Protein AF-A0A443KCJ4-F1 (afdb_monomer_lite)

Foldseek 3Di:
DDLLVQLQVLLCDDDDDPPDRSCLLVVVSVVLVVVLVVDVVSVVLVVCCLVPFDDPVSLCSRCVVCCPPPSQVCVCVVPPPPDPVPSSVSSRVSSRVSSVVSVVVVPDPPPPPPPD

Secondary structure (DSSP, 8-state):
--HHHHHHHHHHSSS-STTS-GGGGHHHHHHHHHHHTT-HHHHHHHHHHHHH---HHHHHHHHGGGTT-HHHHHHHH-TTS---TTHHHHHHHHHHHHHHHHHHHHHS----TT--

Sequence (116 aa):
MTTFDAIRDRLCAKNEFHGGDSRHALPMLDAISAEAARSPEYSEQVNLWLAEGGTVLLRDEICARFRKAPFVMEVTGSLLEGKHPYAYDDMWMALDTARARVRVLADLPTVGPEAL

Organism: NCBI:txid2306993

Radius of gyration: 15.55 Å; chains: 1; bounding box: 36×30×48 Å

pLDDT: mean 82.35, std 15.25, range [41.91, 96.62]

Structure (mmCIF, N/CA/C/O backbone):
data_AF-A0A443KCJ4-F1
#
_entry.id   AF-A0A443KCJ4-F1
#
loop_
_atom_site.group_PDB
_atom_site.id
_atom_site.type_symbol
_atom_site.label_atom_id
_atom_site.label_alt_id
_atom_site.label_comp_id
_atom_site.label_asym_id
_atom_site.label_entity_id
_atom_site.label_seq_id
_atom_site.pdbx_PDB_ins_code
_atom_site.Cartn_x
_atom_site.Cartn_y
_atom_site.Cartn_z
_atom_site.occupancy
_atom_site.B_iso_or_equiv
_atom_site.auth_seq_id
_atom_site.auth_comp_id
_atom_site.auth_asym_id
_atom_site.auth_atom_id
_atom_site.pdbx_PDB_model_num
ATOM 1 N N . MET A 1 1 ? -1.022 -16.841 -7.227 1.00 68.06 1 MET A N 1
ATOM 2 C CA . MET A 1 1 ? -0.214 -15.644 -6.939 1.00 68.06 1 MET A CA 1
ATOM 3 C C . MET A 1 1 ? -1.084 -14.435 -7.220 1.00 68.06 1 MET A C 1
ATOM 5 O O . MET A 1 1 ? -1.584 -14.318 -8.332 1.00 68.06 1 MET A O 1
ATOM 9 N N . THR A 1 2 ? -1.364 -13.631 -6.201 1.00 89.62 2 THR A N 1
ATOM 10 C CA . THR A 1 2 ? -2.187 -12.415 -6.290 1.00 89.62 2 THR A CA 1
ATOM 11 C C . THR A 1 2 ? -1.333 -11.204 -6.684 1.00 89.62 2 THR A C 1
ATOM 13 O O . THR A 1 2 ? -0.106 -11.249 -6.588 1.00 89.62 2 THR A O 1
ATOM 16 N N . THR A 1 3 ? -1.959 -10.092 -7.087 1.00 91.62 3 THR A N 1
ATOM 17 C CA . THR A 1 3 ? -1.240 -8.822 -7.314 1.00 91.62 3 THR A CA 1
ATOM 18 C C . THR A 1 3 ? -0.525 -8.349 -6.044 1.00 91.62 3 THR A C 1
ATOM 20 O O . THR A 1 3 ? 0.583 -7.827 -6.126 1.00 91.62 3 THR A O 1
ATOM 23 N N . PHE A 1 4 ? -1.106 -8.597 -4.865 1.00 93.94 4 PHE A N 1
ATOM 24 C CA . PHE A 1 4 ? -0.469 -8.325 -3.575 1.00 93.94 4 PHE A CA 1
ATOM 25 C C . PHE A 1 4 ? 0.800 -9.157 -3.358 1.00 93.94 4 PHE A C 1
ATOM 27 O O . PHE A 1 4 ? 1.806 -8.602 -2.917 1.00 93.94 4 PHE A O 1
ATOM 34 N N . ASP A 1 5 ? 0.791 -10.446 -3.716 1.00 94.12 5 ASP A N 1
ATOM 35 C CA . ASP A 1 5 ? 1.987 -11.300 -3.636 1.00 94.12 5 ASP A CA 1
ATOM 36 C C . ASP A 1 5 ? 3.095 -10.771 -4.557 1.00 94.12 5 ASP A C 1
ATOM 38 O O . ASP A 1 5 ? 4.241 -10.633 -4.140 1.00 94.12 5 ASP A O 1
ATOM 42 N N . ALA A 1 6 ? 2.744 -10.369 -5.782 1.00 92.31 6 ALA A N 1
ATOM 43 C CA . ALA A 1 6 ? 3.703 -9.799 -6.726 1.00 92.31 6 ALA A CA 1
ATOM 44 C C . ALA A 1 6 ? 4.290 -8.458 -6.238 1.00 92.31 6 ALA A C 1
ATOM 46 O O . ALA A 1 6 ? 5.480 -8.197 -6.421 1.00 92.31 6 ALA A O 1
ATOM 47 N N . ILE A 1 7 ? 3.481 -7.604 -5.599 1.00 93.12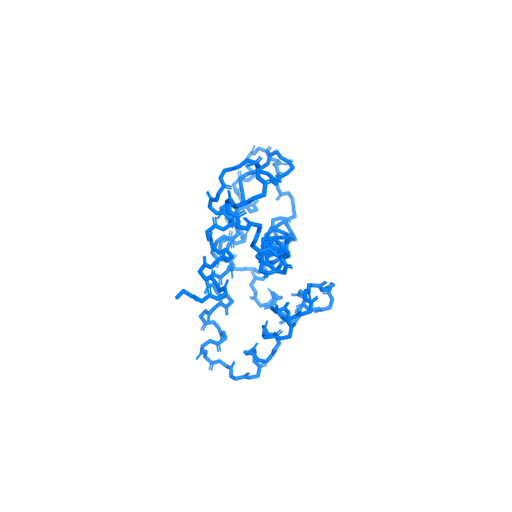 7 ILE A N 1
ATOM 48 C CA . ILE A 1 7 ? 3.953 -6.353 -4.981 1.00 93.12 7 ILE A CA 1
ATOM 49 C C . ILE A 1 7 ? 4.885 -6.663 -3.806 1.00 93.12 7 ILE A C 1
ATOM 51 O O . ILE A 1 7 ? 5.959 -6.070 -3.707 1.00 93.12 7 ILE A O 1
ATOM 55 N N . ARG A 1 8 ? 4.514 -7.616 -2.944 1.00 94.56 8 ARG A N 1
ATOM 56 C CA . ARG A 1 8 ? 5.346 -8.081 -1.827 1.00 94.56 8 ARG A CA 1
ATOM 57 C C . ARG A 1 8 ? 6.708 -8.570 -2.318 1.00 94.56 8 ARG A C 1
ATOM 59 O O . ARG A 1 8 ? 7.728 -8.142 -1.783 1.00 94.56 8 ARG A O 1
ATOM 66 N N . ASP A 1 9 ? 6.738 -9.389 -3.365 1.00 92.06 9 ASP A N 1
ATOM 67 C CA . ASP A 1 9 ? 7.983 -9.873 -3.966 1.00 92.06 9 ASP A CA 1
ATOM 68 C C . ASP A 1 9 ? 8.860 -8.716 -4.458 1.00 92.06 9 ASP A C 1
ATOM 70 O O . ASP A 1 9 ? 10.075 -8.716 -4.246 1.00 92.06 9 ASP A O 1
ATOM 74 N N . ARG A 1 10 ? 8.255 -7.680 -5.054 1.00 90.00 10 ARG A N 1
ATOM 75 C CA . ARG A 1 10 ? 8.980 -6.479 -5.496 1.00 90.00 10 ARG A CA 1
ATOM 76 C C . ARG A 1 10 ? 9.534 -5.651 -4.345 1.00 90.00 10 ARG A C 1
ATOM 78 O O . ARG A 1 10 ? 10.641 -5.141 -4.478 1.00 90.00 10 ARG A O 1
ATOM 85 N N . LEU A 1 11 ? 8.815 -5.537 -3.232 1.00 90.38 11 LEU A N 1
ATOM 86 C CA . LEU A 1 11 ? 9.310 -4.864 -2.026 1.00 90.38 11 LEU A CA 1
ATOM 87 C C . LEU A 1 11 ? 10.465 -5.634 -1.368 1.00 90.38 11 LEU A C 1
ATOM 89 O O . LEU A 1 11 ? 11.343 -5.015 -0.765 1.00 90.38 11 LEU A O 1
ATOM 93 N N . CYS A 1 12 ? 10.467 -6.966 -1.481 1.00 89.44 12 CYS A N 1
ATOM 94 C CA . CYS A 1 12 ? 11.506 -7.851 -0.953 1.00 89.44 12 CYS A CA 1
ATOM 95 C C . CYS A 1 12 ? 12.740 -7.978 -1.862 1.00 89.44 12 CYS A C 1
ATOM 97 O O . CYS A 1 12 ? 13.819 -8.331 -1.376 1.00 89.44 12 CYS A O 1
ATOM 99 N N . ALA A 1 13 ? 12.613 -7.711 -3.164 1.00 85.19 13 ALA A N 1
ATOM 100 C CA . ALA A 1 13 ? 13.735 -7.728 -4.095 1.00 85.19 13 ALA A CA 1
ATOM 101 C C . ALA A 1 13 ? 14.743 -6.611 -3.744 1.00 85.19 13 ALA A C 1
ATOM 103 O O . ALA A 1 13 ? 14.415 -5.427 -3.760 1.00 85.19 13 ALA A O 1
ATOM 104 N N . LYS A 1 14 ? 15.985 -6.985 -3.395 1.00 60.28 14 LYS A N 1
ATOM 105 C CA . LYS A 1 14 ? 17.056 -6.040 -3.017 1.00 60.28 14 LYS A CA 1
ATOM 106 C C . LYS A 1 14 ? 17.335 -4.998 -4.122 1.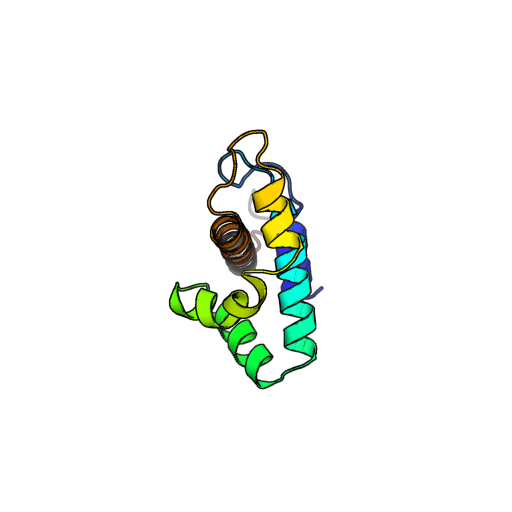00 60.28 14 LYS A C 1
ATOM 108 O O . LYS A 1 14 ? 17.489 -5.368 -5.279 1.00 60.28 14 LYS A O 1
ATOM 113 N N . ASN A 1 15 ? 17.600 -3.756 -3.690 1.00 54.22 15 ASN A N 1
ATOM 114 C CA . ASN A 1 15 ? 18.491 -2.762 -4.327 1.00 54.22 15 ASN A CA 1
ATOM 115 C C . ASN A 1 15 ? 18.007 -1.846 -5.469 1.00 54.22 15 ASN A C 1
ATOM 117 O O . ASN A 1 15 ? 18.847 -1.370 -6.226 1.00 54.22 15 ASN A O 1
ATOM 121 N N . GLU A 1 16 ? 16.735 -1.465 -5.578 1.00 53.00 16 GLU A N 1
ATOM 122 C CA . GLU A 1 16 ? 16.361 -0.529 -6.66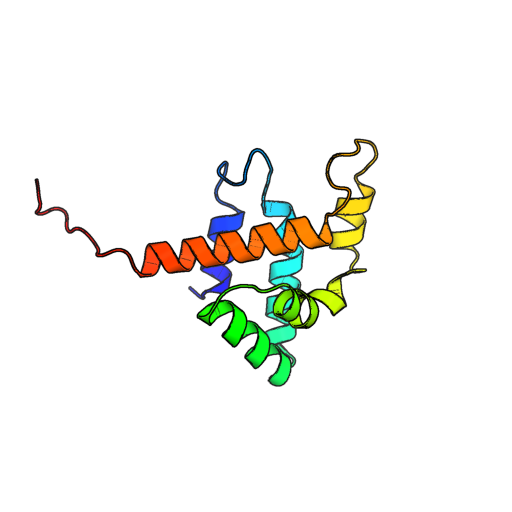7 1.00 53.00 16 GLU A CA 1
ATOM 123 C C . GLU A 1 16 ? 15.474 0.655 -6.277 1.00 53.00 16 GLU A C 1
ATOM 125 O O . GLU A 1 16 ? 15.053 1.423 -7.142 1.00 53.00 16 GLU A O 1
ATOM 130 N N . PHE A 1 17 ? 15.226 0.850 -4.986 1.00 55.50 17 PHE A N 1
ATOM 131 C CA . PHE A 1 17 ? 14.516 2.016 -4.475 1.00 55.50 17 PHE A CA 1
ATOM 132 C C . PHE A 1 17 ? 15.508 3.060 -3.974 1.00 55.50 17 PHE A C 1
ATOM 134 O O . PHE A 1 17 ? 15.785 3.110 -2.784 1.00 55.50 17 PHE A O 1
ATOM 141 N N . HIS A 1 18 ? 16.102 3.835 -4.890 1.00 48.91 18 HIS A N 1
ATOM 142 C CA . HIS A 1 18 ? 16.893 5.047 -4.602 1.00 48.91 18 HIS A CA 1
ATOM 143 C C . HIS A 1 18 ? 17.776 5.003 -3.324 1.00 48.91 18 HIS A C 1
ATOM 145 O O . HIS A 1 18 ? 17.858 5.981 -2.589 1.00 48.91 18 HIS A O 1
ATOM 151 N N . GLY A 1 19 ? 18.450 3.874 -3.056 1.00 51.16 19 GLY A N 1
ATOM 152 C CA . GLY A 1 19 ? 19.386 3.715 -1.933 1.00 51.16 19 GLY A CA 1
ATOM 153 C C . GLY A 1 19 ? 18.813 3.233 -0.586 1.00 51.16 19 GLY A C 1
ATOM 154 O O . GLY A 1 19 ? 19.578 3.180 0.374 1.00 51.16 19 GLY A O 1
ATOM 155 N N . GLY A 1 20 ? 17.530 2.857 -0.490 1.00 60.00 20 GLY A N 1
ATOM 156 C CA . GLY A 1 20 ? 16.880 2.398 0.751 1.00 60.00 20 GLY A CA 1
ATOM 157 C C . GLY A 1 20 ? 16.260 0.991 0.690 1.00 60.00 20 GLY A C 1
ATOM 158 O O . GLY A 1 20 ? 16.020 0.434 -0.380 1.00 60.00 20 GLY A O 1
ATOM 159 N N . ASP A 1 21 ? 15.998 0.407 1.863 1.00 76.44 21 ASP A N 1
ATOM 160 C CA . ASP A 1 21 ? 15.345 -0.900 2.033 1.00 76.44 21 ASP A CA 1
ATOM 161 C C . ASP A 1 21 ? 13.819 -0.755 1.992 1.00 76.44 21 ASP A C 1
ATOM 163 O O . ASP A 1 21 ? 13.237 -0.321 2.977 1.00 76.44 21 ASP A O 1
ATOM 167 N N . SER A 1 22 ? 13.151 -1.150 0.905 1.00 84.88 22 SER A N 1
ATOM 168 C CA . SER A 1 22 ? 11.688 -1.057 0.723 1.00 84.88 22 SER A CA 1
ATOM 169 C C . SER A 1 22 ? 10.855 -1.979 1.619 1.00 84.88 22 SER A C 1
ATOM 171 O O . SER A 1 22 ? 9.630 -1.846 1.663 1.00 84.88 22 SER A O 1
ATOM 173 N N . ARG A 1 23 ? 11.477 -2.898 2.371 1.00 88.12 23 ARG A N 1
ATOM 174 C CA . ARG A 1 23 ? 10.749 -3.839 3.240 1.00 88.12 23 ARG A CA 1
ATOM 175 C C . ARG A 1 23 ? 10.004 -3.151 4.380 1.00 88.12 23 ARG A C 1
ATOM 177 O O . ARG A 1 23 ? 9.053 -3.725 4.903 1.00 88.12 23 ARG A O 1
ATOM 184 N N . HIS A 1 24 ? 10.373 -1.917 4.724 1.00 86.00 24 HIS A N 1
ATOM 185 C CA . HIS A 1 24 ? 9.649 -1.122 5.716 1.00 86.00 24 HIS A CA 1
ATOM 186 C C . HIS A 1 24 ? 8.180 -0.865 5.325 1.00 86.00 24 HIS A C 1
ATOM 188 O O . HIS A 1 24 ? 7.362 -0.622 6.204 1.00 86.00 24 HIS A O 1
ATOM 194 N N . ALA A 1 25 ? 7.819 -0.962 4.039 1.00 91.44 25 ALA A N 1
ATOM 195 C CA . ALA A 1 25 ? 6.445 -0.791 3.563 1.00 91.44 25 ALA A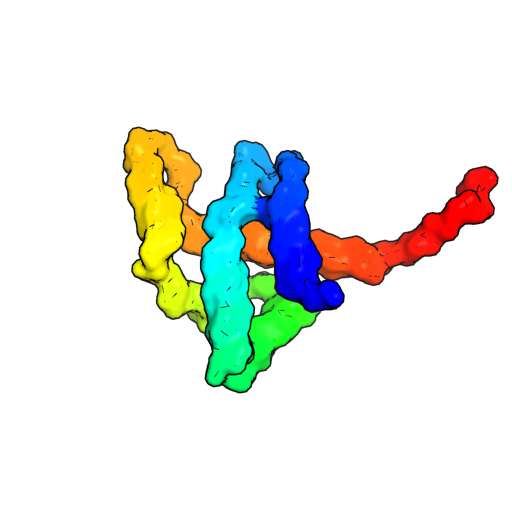 CA 1
ATOM 196 C C . ALA A 1 25 ? 5.578 -2.063 3.653 1.00 91.44 25 ALA A C 1
ATOM 198 O O . ALA A 1 25 ? 4.358 -1.981 3.505 1.00 91.44 25 ALA A O 1
ATOM 199 N N . LEU A 1 26 ? 6.167 -3.236 3.926 1.00 93.50 26 LEU A N 1
ATOM 200 C CA . LEU A 1 26 ? 5.434 -4.509 4.006 1.00 93.50 26 LEU A CA 1
ATOM 201 C C . LEU A 1 26 ? 4.285 -4.495 5.031 1.00 93.50 26 LEU A C 1
ATOM 203 O O . LEU A 1 26 ? 3.191 -4.928 4.676 1.00 93.50 26 LEU A O 1
ATOM 207 N N . PRO A 1 27 ? 4.449 -3.953 6.255 1.00 94.69 27 PRO A N 1
ATOM 208 C CA . PRO A 1 27 ? 3.340 -3.879 7.205 1.00 94.69 27 PRO A CA 1
ATOM 209 C C . PRO A 1 27 ? 2.160 -3.041 6.693 1.00 94.69 27 PRO A C 1
ATOM 211 O O . PRO A 1 27 ? 1.009 -3.361 6.985 1.00 94.69 27 PRO A O 1
ATOM 214 N N . MET A 1 28 ? 2.428 -1.994 5.901 1.00 94.88 28 MET A N 1
ATOM 215 C CA . MET A 1 28 ? 1.374 -1.187 5.283 1.00 94.88 28 MET A CA 1
ATOM 216 C C . MET A 1 28 ? 0.642 -1.974 4.189 1.00 94.88 28 MET A C 1
ATOM 218 O O . MET A 1 28 ? -0.586 -1.944 4.151 1.00 94.88 28 MET A O 1
ATOM 222 N N . LEU A 1 29 ? 1.368 -2.723 3.349 1.00 96.25 29 LEU A N 1
ATOM 223 C CA . LEU A 1 29 ? 0.766 -3.609 2.344 1.00 96.25 29 LEU A CA 1
ATOM 224 C C . LEU A 1 29 ? -0.178 -4.633 2.992 1.00 96.25 29 LEU A C 1
ATOM 226 O O . LEU A 1 29 ? -1.285 -4.865 2.505 1.00 96.25 29 LEU A O 1
ATOM 230 N N . ASP A 1 30 ? 0.249 -5.207 4.114 1.00 96.50 30 ASP A N 1
ATOM 231 C CA . ASP A 1 30 ? -0.498 -6.239 4.833 1.00 96.50 30 ASP A CA 1
ATOM 232 C C . ASP A 1 30 ? -1.753 -5.663 5.485 1.00 96.50 30 ASP A C 1
ATOM 234 O O . ASP A 1 30 ? -2.822 -6.273 5.422 1.00 96.50 30 ASP A O 1
ATOM 238 N N . ALA A 1 31 ? -1.653 -4.452 6.037 1.00 96.62 31 ALA A N 1
ATOM 239 C CA . ALA A 1 31 ? -2.794 -3.729 6.580 1.00 96.62 31 ALA A CA 1
ATOM 240 C C . ALA A 1 31 ? -3.833 -3.383 5.497 1.00 96.62 31 ALA A C 1
ATOM 242 O O . ALA A 1 31 ? -5.028 -3.581 5.721 1.00 96.62 31 ALA A O 1
ATOM 243 N N . ILE A 1 32 ? -3.390 -2.932 4.315 1.00 96.44 32 ILE A N 1
ATOM 244 C CA . ILE A 1 32 ? -4.265 -2.655 3.162 1.00 96.44 32 ILE A CA 1
ATOM 245 C C . ILE A 1 32 ? -4.971 -3.938 2.709 1.00 96.44 32 ILE A C 1
ATOM 247 O O . ILE A 1 32 ? -6.192 -3.951 2.574 1.00 96.44 32 ILE A O 1
ATOM 251 N N . SER A 1 33 ? -4.226 -5.031 2.518 1.00 96.44 33 SER A N 1
ATOM 252 C CA . SER A 1 33 ? -4.781 -6.322 2.089 1.00 96.44 33 SER A CA 1
ATOM 253 C C . SER A 1 33 ? -5.824 -6.852 3.082 1.00 96.44 33 SER A C 1
ATOM 255 O O . SER A 1 33 ? -6.937 -7.225 2.701 1.00 96.44 33 SER A O 1
ATOM 257 N N . ALA A 1 34 ? -5.513 -6.801 4.380 1.00 96.19 34 ALA A N 1
ATOM 258 C CA . ALA A 1 34 ? -6.427 -7.235 5.432 1.00 96.19 34 ALA A CA 1
ATOM 259 C C . ALA A 1 34 ? -7.684 -6.357 5.539 1.00 96.19 34 ALA A C 1
ATOM 261 O O . ALA A 1 34 ? -8.747 -6.842 5.925 1.00 96.19 34 ALA A O 1
ATOM 262 N N . GLU A 1 35 ? -7.588 -5.058 5.259 1.00 96.38 35 GLU A N 1
ATOM 263 C CA . GLU A 1 35 ? -8.742 -4.155 5.241 1.00 96.38 35 GLU A CA 1
ATOM 264 C C . GLU A 1 35 ? -9.615 -4.365 3.996 1.00 96.38 35 GLU A C 1
ATOM 266 O O . GLU A 1 35 ? -10.837 -4.432 4.115 1.00 96.38 35 GLU A O 1
ATOM 271 N N . ALA A 1 36 ? -9.007 -4.574 2.826 1.00 95.75 36 ALA A N 1
ATOM 272 C CA . ALA A 1 36 ? -9.721 -4.881 1.583 1.00 95.75 36 ALA A CA 1
ATOM 273 C C . ALA A 1 36 ? -10.506 -6.195 1.664 1.00 95.75 36 ALA A C 1
ATOM 275 O O . ALA A 1 36 ? -11.569 -6.315 1.063 1.00 95.75 36 ALA A O 1
ATOM 276 N N . ALA A 1 37 ? -10.025 -7.163 2.447 1.00 95.69 37 ALA A N 1
ATOM 277 C CA . ALA A 1 37 ? -10.762 -8.390 2.731 1.00 95.69 37 ALA A CA 1
ATOM 278 C C . ALA A 1 37 ? -11.976 -8.181 3.663 1.00 95.69 37 ALA A C 1
ATOM 280 O O . ALA A 1 37 ? -12.850 -9.044 3.722 1.00 95.69 37 ALA A O 1
ATOM 281 N N . ARG A 1 38 ? -12.029 -7.071 4.416 1.00 96.06 38 ARG A N 1
ATOM 282 C CA . ARG A 1 38 ? -13.066 -6.789 5.426 1.00 96.06 38 ARG A CA 1
ATOM 283 C C . ARG A 1 38 ? -14.135 -5.802 4.960 1.00 96.06 38 ARG A C 1
ATOM 285 O O . ARG A 1 38 ? -15.270 -5.919 5.412 1.00 96.06 38 ARG A O 1
ATOM 292 N N . SER A 1 39 ? -13.795 -4.849 4.093 1.00 96.62 39 SER A N 1
ATOM 293 C CA . SER A 1 39 ? -14.730 -3.842 3.568 1.00 96.62 39 SER A CA 1
ATOM 294 C C . SER A 1 39 ? -14.770 -3.893 2.038 1.00 96.62 39 SER A C 1
ATOM 296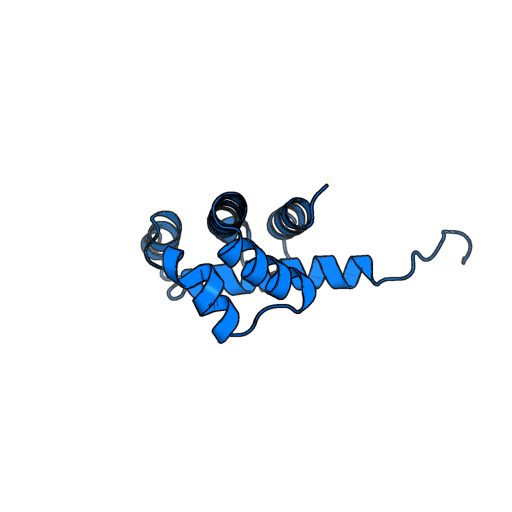 O O . SER A 1 39 ? -13.757 -3.592 1.400 1.00 96.62 39 SER A O 1
ATOM 298 N N . PRO A 1 40 ? -15.927 -4.238 1.437 1.00 93.75 40 PRO A N 1
ATOM 299 C CA . PRO A 1 40 ? -16.118 -4.182 -0.011 1.00 93.75 40 PRO A CA 1
ATOM 300 C C . PRO A 1 40 ? -15.840 -2.792 -0.594 1.00 93.75 40 PRO A C 1
ATOM 302 O O . PRO A 1 40 ? -15.158 -2.683 -1.606 1.00 93.75 40 PRO A O 1
ATOM 305 N N . GLU A 1 41 ? -16.278 -1.730 0.083 1.00 92.50 41 GLU A N 1
ATOM 306 C CA . GLU A 1 41 ? -16.086 -0.344 -0.361 1.00 92.50 41 GLU A CA 1
ATOM 307 C C . GLU A 1 41 ? -14.598 0.023 -0.403 1.00 92.50 41 GLU A C 1
ATOM 309 O O . GLU A 1 41 ? -14.113 0.649 -1.344 1.00 92.50 41 GLU A O 1
ATOM 314 N N . TYR A 1 42 ? -13.835 -0.415 0.600 1.00 95.00 42 TYR A N 1
ATOM 315 C CA . TYR A 1 42 ? -12.388 -0.234 0.602 1.00 95.00 42 TYR A CA 1
ATOM 316 C C . TYR A 1 42 ? -11.697 -1.089 -0.469 1.00 95.00 42 TYR A C 1
ATOM 318 O O . TYR A 1 42 ? -10.723 -0.655 -1.084 1.00 95.00 42 TYR A O 1
ATOM 326 N N . SER A 1 43 ? -12.210 -2.296 -0.724 1.00 94.88 43 SER A N 1
ATOM 327 C CA . SER A 1 43 ? -11.717 -3.168 -1.793 1.00 94.88 43 SER A CA 1
ATOM 328 C C . SER A 1 43 ? -11.826 -2.499 -3.164 1.00 94.88 43 SER A C 1
ATOM 330 O O . SER A 1 43 ? -10.895 -2.592 -3.960 1.00 94.88 43 SER A O 1
ATOM 332 N N . GLU A 1 44 ? -12.907 -1.762 -3.434 1.00 94.31 44 GLU A N 1
ATOM 333 C CA . GLU A 1 44 ? -13.074 -1.002 -4.679 1.00 94.31 44 GLU A CA 1
ATOM 334 C C . GLU A 1 44 ? -11.991 0.071 -4.853 1.00 94.31 44 GLU A C 1
ATOM 336 O O . GLU A 1 44 ? -11.373 0.149 -5.916 1.00 94.31 44 GLU A O 1
ATOM 341 N N . GLN A 1 45 ? -11.688 0.837 -3.800 1.00 93.94 45 GLN A N 1
ATOM 342 C CA . GLN A 1 45 ? -10.621 1.849 -3.819 1.00 93.94 45 GLN A CA 1
ATOM 343 C C . GLN A 1 45 ? -9.246 1.222 -4.068 1.00 93.94 45 GLN A C 1
ATOM 345 O O . GLN A 1 45 ? -8.451 1.713 -4.871 1.00 93.94 45 GLN A O 1
ATOM 350 N N . VAL A 1 46 ? -8.971 0.095 -3.410 1.00 95.06 46 VAL A N 1
ATOM 351 C CA . VAL A 1 46 ? -7.734 -0.663 -3.612 1.00 95.06 46 VAL A CA 1
ATOM 352 C C . VAL A 1 46 ? -7.657 -1.211 -5.035 1.00 95.06 46 VAL A C 1
ATOM 354 O O . VAL A 1 46 ? -6.607 -1.102 -5.661 1.00 95.06 46 VAL A O 1
ATOM 357 N N . ASN A 1 47 ? -8.746 -1.753 -5.581 1.00 94.25 47 ASN A N 1
ATOM 358 C CA . ASN A 1 47 ? -8.785 -2.252 -6.956 1.00 94.25 47 ASN A CA 1
ATOM 359 C C . ASN A 1 47 ? -8.551 -1.130 -7.973 1.00 94.25 47 ASN A C 1
ATOM 361 O O . ASN A 1 47 ? -7.825 -1.342 -8.945 1.00 94.25 47 ASN A O 1
ATOM 365 N N . LEU A 1 48 ? -9.090 0.066 -7.724 1.00 92.81 48 LEU A N 1
ATOM 366 C CA . LEU A 1 48 ? -8.825 1.249 -8.537 1.00 92.81 48 LEU A CA 1
ATOM 367 C C . LEU A 1 48 ? -7.334 1.608 -8.522 1.00 92.81 48 LEU A C 1
ATOM 369 O O . LEU A 1 48 ? -6.720 1.7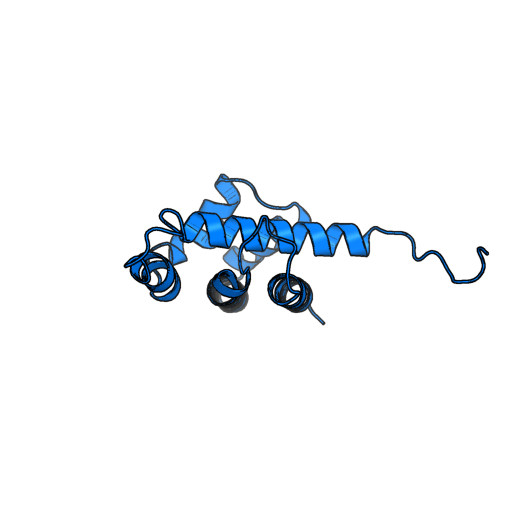34 -9.580 1.00 92.81 48 LEU A O 1
ATOM 373 N N . TRP A 1 49 ? -6.712 1.671 -7.343 1.00 94.69 49 TRP A N 1
ATOM 374 C CA . TRP A 1 49 ? -5.266 1.881 -7.227 1.00 94.69 49 TRP A CA 1
ATOM 375 C C . TRP A 1 49 ? -4.451 0.782 -7.928 1.00 94.69 49 TRP A C 1
ATOM 377 O O . TRP A 1 49 ? -3.510 1.069 -8.671 1.00 94.69 49 TRP A O 1
ATOM 387 N N . LEU A 1 50 ? -4.823 -0.488 -7.760 1.00 93.06 50 LEU A N 1
ATOM 388 C CA . LEU A 1 50 ? -4.152 -1.603 -8.424 1.00 93.06 50 LEU A CA 1
ATOM 389 C C . LEU A 1 50 ? -4.284 -1.537 -9.949 1.00 93.06 50 LEU A C 1
ATOM 391 O O . LEU A 1 50 ? -3.353 -1.959 -10.639 1.00 93.06 50 LEU A O 1
ATOM 395 N N . ALA A 1 51 ? -5.380 -0.993 -10.483 1.00 90.19 51 ALA A N 1
ATOM 396 C CA . ALA A 1 51 ? -5.626 -0.843 -11.915 1.00 90.19 51 ALA A CA 1
ATOM 397 C C . ALA A 1 51 ? -4.955 0.406 -12.505 1.00 90.19 51 ALA A C 1
ATOM 399 O O . ALA A 1 51 ? -4.304 0.322 -13.548 1.00 90.19 51 ALA A O 1
ATOM 400 N N . GLU A 1 52 ? -5.001 1.541 -11.818 1.00 89.12 52 GLU A N 1
ATOM 401 C CA . GLU A 1 52 ? -4.633 2.846 -12.383 1.00 89.12 52 GLU A CA 1
ATOM 402 C C . GLU A 1 52 ? -3.318 3.403 -11.826 1.00 89.12 52 GLU A C 1
ATOM 404 O O . GLU A 1 52 ? -2.577 4.062 -12.551 1.00 89.12 52 GLU A O 1
ATOM 409 N N . GLY A 1 53 ? -2.937 3.017 -10.611 1.00 88.19 53 GLY A N 1
ATOM 410 C CA . GLY A 1 53 ? -1.798 3.574 -9.883 1.00 88.19 53 GLY A CA 1
ATOM 411 C C . GLY A 1 53 ? -2.213 4.652 -8.885 1.00 88.19 53 GLY A C 1
ATOM 412 O O . GLY A 1 53 ? -3.391 4.975 -8.727 1.00 88.19 53 GLY A O 1
ATOM 413 N N . GLY A 1 54 ? -1.235 5.155 -8.139 1.00 87.88 54 GLY A N 1
ATOM 414 C CA . GLY A 1 54 ? -1.454 6.093 -7.054 1.00 87.88 54 GLY A CA 1
ATOM 415 C C . GLY A 1 54 ? -1.666 7.534 -7.507 1.00 87.88 54 GLY A C 1
ATOM 416 O O . GLY A 1 54 ? -1.014 8.043 -8.414 1.00 87.88 54 GLY A O 1
ATOM 417 N N . THR A 1 55 ? -2.529 8.238 -6.781 1.00 87.31 55 THR A N 1
ATOM 418 C CA . THR A 1 55 ? -2.527 9.702 -6.693 1.00 87.31 55 THR A CA 1
ATOM 419 C C . THR A 1 55 ? -2.428 10.099 -5.224 1.00 87.31 55 THR A C 1
ATOM 421 O O . THR A 1 55 ? -2.616 9.265 -4.337 1.00 87.31 55 THR A O 1
ATOM 424 N N . VAL A 1 56 ? -2.165 11.377 -4.939 1.00 84.69 56 VAL A N 1
ATOM 425 C CA . VAL A 1 56 ? -2.204 11.887 -3.557 1.00 84.69 56 VAL A CA 1
ATOM 426 C C . VAL A 1 56 ? -3.588 11.679 -2.927 1.00 84.69 56 VAL A C 1
ATOM 428 O O . VAL A 1 56 ? -3.673 11.315 -1.759 1.00 84.69 56 VAL A O 1
ATOM 431 N N . LEU A 1 57 ? -4.663 11.839 -3.708 1.00 87.38 57 LEU A N 1
ATOM 432 C CA . LEU A 1 57 ? -6.032 11.609 -3.239 1.00 87.38 57 LEU A CA 1
ATOM 433 C C . LEU A 1 57 ? -6.272 10.128 -2.919 1.00 87.38 57 LEU A C 1
ATOM 435 O O . LEU A 1 57 ? -6.723 9.815 -1.822 1.00 87.38 57 LEU A O 1
ATOM 439 N N . LEU A 1 58 ? -5.880 9.218 -3.817 1.00 88.00 58 LEU A N 1
ATOM 440 C CA . LEU A 1 58 ? -6.017 7.774 -3.585 1.00 88.00 58 LEU A CA 1
ATOM 441 C C . LEU A 1 58 ? -5.168 7.289 -2.407 1.00 88.00 58 LEU A C 1
ATOM 443 O O . LEU A 1 58 ? -5.622 6.448 -1.637 1.00 88.00 58 LEU A O 1
ATOM 447 N N . ARG A 1 59 ? -3.964 7.846 -2.209 1.00 89.94 59 ARG A N 1
ATOM 448 C CA . ARG A 1 59 ? -3.173 7.597 -0.995 1.00 89.94 59 ARG A CA 1
ATOM 449 C C . ARG A 1 59 ? -3.975 7.956 0.246 1.00 89.94 59 ARG A C 1
ATOM 451 O O . ARG A 1 59 ? -3.974 7.202 1.211 1.00 89.94 59 ARG A O 1
ATOM 458 N N . ASP A 1 60 ? -4.608 9.121 0.260 1.00 88.44 60 ASP A N 1
ATOM 459 C CA . ASP A 1 60 ? -5.323 9.595 1.441 1.00 88.44 60 ASP A CA 1
ATOM 460 C C . ASP A 1 60 ? -6.627 8.810 1.668 1.00 88.44 60 ASP A C 1
ATOM 462 O O . ASP A 1 60 ? -7.022 8.601 2.810 1.00 88.44 60 ASP A O 1
ATOM 466 N N . GLU A 1 61 ? -7.248 8.262 0.627 1.00 89.75 61 GLU A N 1
ATOM 467 C CA . GLU A 1 61 ? -8.389 7.347 0.766 1.00 89.75 61 GLU A CA 1
ATOM 468 C C . GLU A 1 61 ? -7.969 5.964 1.299 1.00 89.75 61 GLU A C 1
ATOM 470 O O . GLU A 1 61 ? -8.567 5.433 2.245 1.00 89.75 61 GLU A O 1
ATOM 475 N N . ILE A 1 62 ? -6.898 5.398 0.738 1.00 91.19 62 ILE A N 1
ATOM 476 C CA . ILE A 1 62 ? -6.428 4.044 1.049 1.00 91.19 62 ILE A CA 1
ATOM 477 C C . ILE A 1 62 ? -5.651 4.029 2.370 1.00 91.19 62 ILE A C 1
ATOM 479 O O . ILE A 1 62 ? -5.937 3.228 3.264 1.00 91.19 62 ILE A O 1
ATOM 483 N N . CYS A 1 63 ? -4.678 4.920 2.535 1.00 91.75 63 CYS A N 1
ATOM 484 C CA . CYS A 1 63 ? -3.677 4.835 3.592 1.00 91.75 63 CYS A CA 1
ATOM 485 C C . CYS A 1 63 ? -3.958 5.720 4.812 1.00 91.75 63 CYS A C 1
ATOM 487 O O . CYS A 1 63 ? -3.369 5.455 5.863 1.00 91.75 63 CYS A O 1
ATOM 489 N N . ALA A 1 64 ? -4.850 6.724 4.758 1.00 89.31 64 ALA A N 1
ATOM 490 C CA . ALA A 1 64 ? -4.981 7.692 5.863 1.00 89.31 64 ALA A CA 1
ATOM 491 C C . ALA A 1 64 ? -5.297 7.043 7.217 1.00 89.31 64 ALA A C 1
ATOM 493 O O . ALA A 1 64 ? -4.801 7.492 8.254 1.00 89.31 64 ALA A O 1
ATOM 494 N N . ARG A 1 65 ? -6.056 5.941 7.214 1.00 90.56 65 ARG A N 1
ATOM 495 C CA . ARG A 1 65 ? -6.384 5.165 8.422 1.00 90.56 65 ARG A CA 1
ATOM 496 C C . ARG A 1 65 ? -5.159 4.546 9.105 1.00 90.56 65 ARG A C 1
ATOM 498 O O . ARG A 1 65 ? -5.184 4.302 10.307 1.00 90.56 65 ARG A O 1
ATOM 505 N N . PHE A 1 66 ? -4.067 4.351 8.371 1.00 92.19 66 PHE A N 1
ATOM 506 C CA . PHE A 1 66 ? -2.813 3.799 8.880 1.00 92.19 66 PHE A CA 1
ATOM 507 C C . PHE A 1 66 ? -1.789 4.865 9.255 1.00 92.19 66 PHE A C 1
ATOM 509 O O . PHE A 1 66 ? -0.726 4.530 9.768 1.00 92.19 66 PHE A O 1
ATOM 516 N N . ARG A 1 67 ? -2.091 6.155 9.063 1.00 89.44 67 ARG A N 1
ATOM 517 C CA . ARG A 1 67 ? -1.135 7.251 9.290 1.00 89.44 67 ARG A CA 1
ATOM 518 C C . ARG A 1 67 ? -0.534 7.275 10.697 1.00 89.44 67 ARG A C 1
ATOM 520 O O . ARG A 1 67 ? 0.584 7.742 10.876 1.00 89.44 67 ARG A O 1
ATOM 527 N N . LYS A 1 68 ? -1.274 6.780 11.691 1.00 88.25 68 LYS A N 1
ATOM 528 C CA . LYS A 1 68 ? -0.838 6.666 13.092 1.00 88.25 68 LYS A CA 1
ATOM 529 C C . LYS A 1 68 ? -0.661 5.212 13.546 1.00 88.25 68 LYS A C 1
ATOM 531 O O . LYS A 1 68 ? -0.631 4.950 14.745 1.00 88.25 68 LYS A O 1
ATOM 536 N N . ALA A 1 69 ? -0.607 4.260 12.615 1.00 90.94 69 ALA A N 1
ATOM 537 C CA . ALA A 1 69 ? -0.448 2.853 12.955 1.00 90.94 69 ALA A CA 1
ATOM 538 C C . ALA A 1 69 ? 0.925 2.602 13.608 1.00 90.94 69 ALA A C 1
ATOM 540 O O . ALA A 1 69 ? 1.894 3.281 13.252 1.00 90.94 69 ALA A O 1
ATOM 541 N N . PRO A 1 70 ? 1.042 1.614 14.519 1.00 90.12 70 PRO A N 1
ATOM 542 C CA . PRO A 1 70 ? 2.294 1.331 15.218 1.00 90.12 70 PRO A CA 1
ATOM 543 C C . PRO A 1 70 ? 3.491 1.136 14.285 1.00 90.12 70 PRO A C 1
ATOM 545 O O . PRO A 1 70 ? 4.537 1.708 14.546 1.00 90.12 70 PRO A O 1
ATOM 548 N N . PHE A 1 71 ? 3.325 0.441 13.154 1.00 89.31 71 PHE A N 1
ATOM 549 C CA . PHE A 1 71 ? 4.409 0.231 12.187 1.00 89.31 71 PHE A CA 1
ATOM 550 C C . PHE A 1 71 ? 4.885 1.529 11.507 1.00 89.31 71 PHE A C 1
ATOM 552 O O . PHE A 1 71 ? 6.070 1.675 11.228 1.00 89.31 71 PHE A O 1
ATOM 559 N N . VAL A 1 72 ? 3.995 2.505 11.275 1.00 87.94 72 VAL A N 1
ATOM 560 C CA . VAL A 1 72 ? 4.384 3.827 10.748 1.00 87.94 72 VAL A CA 1
ATOM 561 C C . VAL A 1 72 ? 5.141 4.599 11.820 1.00 87.94 72 VAL A C 1
ATOM 563 O O . VAL A 1 72 ? 6.191 5.181 11.552 1.00 87.94 72 VAL A O 1
ATOM 566 N N . MET A 1 73 ? 4.626 4.577 13.049 1.00 85.38 73 MET A N 1
ATOM 567 C CA . MET A 1 73 ? 5.238 5.252 14.191 1.00 85.38 73 MET A CA 1
ATOM 568 C C . MET A 1 73 ? 6.572 4.623 14.593 1.00 85.38 73 MET A C 1
ATOM 570 O O . MET A 1 73 ? 7.435 5.344 15.060 1.00 85.38 73 MET A O 1
ATOM 574 N N . GLU A 1 74 ? 6.766 3.321 14.401 1.00 84.75 74 GLU A N 1
ATOM 575 C CA . GLU A 1 74 ? 8.019 2.613 14.672 1.00 84.75 74 GLU A CA 1
ATOM 576 C C . GLU A 1 74 ? 9.091 2.975 13.646 1.00 84.75 74 GLU A C 1
ATOM 578 O O . GLU A 1 74 ? 10.206 3.307 14.030 1.00 84.75 74 GLU A O 1
ATOM 583 N N . VAL A 1 75 ? 8.752 3.028 12.355 1.00 79.94 75 VAL A N 1
ATOM 584 C CA . VAL A 1 75 ? 9.692 3.504 11.324 1.00 79.94 75 VAL A CA 1
ATOM 585 C C . VAL A 1 75 ? 10.002 4.993 11.513 1.00 79.94 75 VAL A C 1
ATOM 587 O O . VAL A 1 75 ? 11.150 5.409 11.370 1.00 79.94 75 VAL A O 1
ATOM 590 N N . THR A 1 76 ? 9.009 5.783 11.936 1.00 74.06 76 THR A N 1
ATOM 591 C CA . THR A 1 76 ? 9.205 7.185 12.341 1.00 74.06 76 THR A CA 1
ATOM 592 C C . THR A 1 76 ? 9.963 7.300 13.674 1.00 74.06 76 THR A C 1
ATOM 594 O O . THR A 1 76 ? 10.642 8.279 13.919 1.00 74.06 76 THR A O 1
ATOM 597 N N . GLY A 1 77 ? 9.860 6.336 14.585 1.00 62.97 77 GLY A N 1
ATOM 598 C CA . GLY A 1 77 ? 10.405 6.390 15.949 1.00 62.97 77 GLY A CA 1
ATOM 599 C C . GLY A 1 77 ? 11.798 5.774 16.077 1.00 62.97 77 GLY A C 1
ATOM 600 O O . GLY A 1 77 ? 12.579 6.191 16.927 1.00 62.97 77 GLY A O 1
ATOM 601 N N . SER A 1 78 ? 12.163 4.873 15.160 1.00 60.12 78 SER A N 1
ATOM 602 C CA . SER A 1 78 ? 13.522 4.368 14.910 1.00 60.12 78 SER A CA 1
ATOM 603 C C . SER A 1 78 ? 14.519 5.495 14.576 1.00 60.12 78 SER A C 1
ATOM 605 O O . SER A 1 78 ? 15.722 5.258 14.439 1.00 60.12 78 SER A O 1
ATOM 607 N N . LEU A 1 79 ? 14.032 6.734 14.465 1.00 48.88 79 LEU A N 1
ATOM 608 C CA . LEU A 1 79 ? 14.757 7.995 14.404 1.00 48.88 79 LEU A CA 1
ATOM 609 C C . LEU A 1 79 ? 15.487 8.342 15.721 1.00 48.88 79 LEU A C 1
ATOM 611 O O . LEU A 1 79 ? 15.274 9.406 16.294 1.00 48.88 79 LEU A O 1
ATOM 615 N N . LEU A 1 80 ? 16.444 7.516 16.145 1.00 47.72 80 LEU A N 1
ATOM 616 C CA . LEU A 1 80 ? 17.655 8.069 16.770 1.00 47.72 80 LEU A CA 1
ATOM 617 C C . LEU A 1 80 ? 18.695 8.494 15.708 1.00 47.72 80 LEU A C 1
ATOM 619 O O . LEU A 1 80 ? 19.675 9.145 16.051 1.00 47.72 80 LEU A O 1
ATOM 623 N N . GLU A 1 81 ? 18.457 8.214 14.414 1.00 56.06 81 GLU A N 1
ATOM 624 C CA . GLU A 1 81 ? 19.394 8.525 13.312 1.00 56.06 81 GLU A CA 1
ATOM 625 C C . GLU A 1 81 ? 18.844 9.418 12.173 1.00 56.06 81 GLU A C 1
ATOM 627 O O . GLU A 1 81 ? 19.540 9.630 11.184 1.00 56.06 81 GLU A O 1
ATOM 632 N N . GLY A 1 82 ? 17.624 9.966 12.258 1.00 51.53 82 GLY A N 1
ATOM 633 C CA . GLY A 1 82 ? 17.189 11.029 11.325 1.00 51.53 82 GLY A CA 1
ATOM 634 C C . GLY A 1 82 ? 16.831 10.625 9.877 1.00 51.53 82 GLY A C 1
ATOM 635 O O . GLY A 1 82 ? 16.630 11.508 9.050 1.00 51.53 82 GLY A O 1
ATOM 636 N N . LYS A 1 83 ? 16.747 9.332 9.530 1.00 58.16 83 LYS A N 1
ATOM 637 C CA . LYS A 1 83 ? 16.697 8.870 8.121 1.00 58.16 83 LYS A CA 1
ATOM 638 C C . LYS A 1 83 ? 15.323 8.904 7.418 1.00 58.16 83 LYS A C 1
ATOM 640 O O . LYS A 1 83 ? 15.303 8.969 6.197 1.00 58.16 83 LYS A O 1
ATOM 645 N N . HIS A 1 84 ? 14.202 8.900 8.149 1.00 62.72 84 HIS A N 1
ATOM 646 C CA . HIS A 1 84 ? 12.836 8.806 7.586 1.00 62.72 84 HIS A CA 1
ATOM 647 C C . HIS A 1 84 ? 11.811 9.739 8.266 1.00 62.72 84 HIS A C 1
ATOM 649 O O . HIS A 1 84 ? 10.880 9.269 8.923 1.00 62.72 84 HIS A O 1
ATOM 655 N N . PRO A 1 85 ? 11.945 11.072 8.136 1.00 67.06 85 PRO A N 1
ATOM 656 C CA . PRO A 1 85 ? 10.977 12.022 8.699 1.00 67.06 85 PRO A CA 1
ATOM 657 C C . PRO A 1 85 ? 9.564 11.896 8.096 1.00 67.06 85 PRO A C 1
ATOM 659 O O . PRO A 1 85 ? 8.606 12.387 8.690 1.00 67.06 85 PRO A O 1
ATOM 662 N N . TYR A 1 86 ? 9.427 11.221 6.948 1.00 77.81 86 TYR A N 1
ATOM 663 C CA . TYR A 1 86 ? 8.175 11.052 6.208 1.00 77.81 86 TYR A CA 1
ATOM 664 C C . TYR A 1 86 ? 7.825 9.573 5.981 1.00 77.81 86 TYR A C 1
ATOM 666 O O . TYR A 1 86 ? 7.363 9.203 4.909 1.00 77.81 86 TYR A O 1
ATOM 674 N N . ALA A 1 87 ? 8.004 8.718 6.997 1.00 83.69 87 ALA A N 1
ATOM 675 C CA . ALA A 1 87 ? 7.806 7.266 6.884 1.00 83.69 87 ALA A CA 1
ATOM 676 C C . ALA A 1 87 ? 6.461 6.854 6.254 1.00 83.69 87 ALA A C 1
ATOM 678 O O . ALA A 1 87 ? 6.398 5.890 5.500 1.00 83.69 87 ALA A O 1
ATOM 679 N N . TYR A 1 88 ? 5.383 7.587 6.541 1.00 87.25 88 TYR A N 1
ATOM 680 C CA . TYR A 1 88 ? 4.072 7.350 5.930 1.00 87.25 88 TYR A CA 1
ATOM 681 C C . TYR A 1 88 ? 4.094 7.508 4.401 1.00 87.25 88 TYR A C 1
ATOM 683 O O . TYR A 1 88 ? 3.587 6.651 3.677 1.00 87.25 88 TYR A O 1
ATOM 691 N N . ASP A 1 89 ? 4.688 8.598 3.920 1.00 87.56 89 ASP A N 1
ATOM 692 C CA . ASP A 1 89 ? 4.781 8.910 2.496 1.00 87.56 89 ASP A CA 1
ATOM 693 C C . ASP A 1 89 ? 5.808 8.014 1.798 1.00 87.56 89 ASP A C 1
ATOM 695 O O . ASP A 1 89 ? 5.548 7.532 0.696 1.00 87.56 89 ASP A O 1
ATOM 699 N N . ASP A 1 90 ? 6.920 7.716 2.475 1.00 87.44 90 ASP A N 1
ATOM 700 C CA . ASP A 1 90 ? 7.952 6.789 2.005 1.00 87.44 90 ASP A CA 1
ATOM 701 C C . ASP A 1 90 ? 7.369 5.387 1.778 1.00 87.44 90 ASP A C 1
ATOM 703 O O . ASP A 1 90 ? 7.574 4.788 0.718 1.00 87.44 90 ASP A O 1
ATOM 707 N N . MET A 1 91 ? 6.583 4.881 2.738 1.00 90.50 91 MET A N 1
ATOM 708 C CA . MET A 1 91 ? 5.897 3.596 2.603 1.00 90.50 91 MET A CA 1
ATOM 709 C C . MET A 1 91 ? 4.958 3.604 1.401 1.00 90.50 91 MET A C 1
ATOM 711 O O . MET A 1 91 ? 5.032 2.698 0.573 1.00 90.50 91 MET A O 1
ATOM 715 N N . TRP A 1 92 ? 4.111 4.629 1.266 1.00 92.06 92 TRP A N 1
ATOM 716 C CA . TRP A 1 92 ? 3.209 4.745 0.121 1.00 92.06 92 TRP A CA 1
ATOM 717 C C . TRP A 1 92 ? 3.963 4.754 -1.212 1.00 92.06 92 TRP A C 1
ATOM 719 O O . TRP A 1 92 ? 3.621 3.994 -2.117 1.00 92.06 92 TRP A O 1
ATOM 729 N N . MET A 1 93 ? 5.013 5.568 -1.329 1.00 89.88 93 MET A N 1
ATOM 730 C CA . MET A 1 93 ? 5.834 5.634 -2.537 1.00 89.88 93 MET A CA 1
ATOM 731 C C . MET A 1 93 ? 6.466 4.283 -2.880 1.00 89.88 93 MET A C 1
ATOM 733 O O . MET A 1 93 ? 6.503 3.900 -4.054 1.00 89.88 93 MET A O 1
ATOM 737 N N . ALA A 1 94 ? 6.949 3.549 -1.874 1.00 90.56 94 ALA A N 1
ATOM 738 C CA . ALA A 1 94 ? 7.498 2.215 -2.068 1.00 90.56 94 ALA A CA 1
ATOM 739 C C . ALA A 1 94 ? 6.433 1.242 -2.602 1.00 90.56 94 ALA A C 1
ATOM 741 O O . ALA A 1 94 ? 6.697 0.525 -3.570 1.00 90.56 94 ALA A O 1
ATOM 742 N N . LEU A 1 95 ? 5.220 1.258 -2.032 1.00 92.94 95 LEU A N 1
ATOM 743 C CA . LEU A 1 95 ? 4.099 0.436 -2.503 1.00 92.94 95 LEU A CA 1
ATOM 744 C C . LEU A 1 95 ? 3.710 0.774 -3.945 1.00 92.94 95 LEU A C 1
ATOM 746 O O . LEU A 1 95 ? 3.599 -0.126 -4.778 1.00 92.94 95 LEU A O 1
ATOM 750 N N . ASP A 1 96 ? 3.525 2.057 -4.252 1.00 92.69 96 ASP A N 1
ATOM 751 C CA . ASP A 1 96 ? 3.027 2.490 -5.557 1.00 92.69 96 ASP A CA 1
ATOM 752 C C . ASP A 1 96 ? 4.038 2.219 -6.677 1.00 92.69 96 ASP A C 1
ATOM 754 O O . ASP A 1 96 ? 3.698 1.703 -7.743 1.00 92.69 96 ASP A O 1
ATOM 758 N N . THR A 1 97 ? 5.322 2.438 -6.405 1.00 90.25 97 THR A N 1
ATOM 759 C CA . THR A 1 97 ? 6.390 2.081 -7.344 1.00 90.25 97 THR A CA 1
ATOM 760 C C . THR A 1 97 ? 6.501 0.564 -7.523 1.00 90.25 97 THR A C 1
ATOM 762 O O . THR A 1 97 ? 6.710 0.092 -8.642 1.00 90.25 97 THR A O 1
ATOM 765 N N . ALA A 1 98 ? 6.368 -0.227 -6.449 1.00 91.38 98 ALA A N 1
ATOM 766 C CA . ALA A 1 98 ? 6.388 -1.685 -6.544 1.00 91.38 98 ALA A CA 1
ATOM 767 C C . ALA A 1 98 ? 5.221 -2.179 -7.411 1.00 91.38 98 ALA A C 1
ATOM 769 O O . ALA A 1 98 ? 5.428 -2.989 -8.317 1.00 91.38 98 ALA A O 1
ATOM 770 N N . ARG A 1 99 ? 4.025 -1.613 -7.218 1.00 92.50 99 ARG A N 1
ATOM 771 C CA . ARG A 1 99 ? 2.851 -1.849 -8.063 1.00 92.50 99 ARG A CA 1
ATOM 772 C C . ARG A 1 99 ? 3.102 -1.455 -9.519 1.00 92.50 99 ARG A C 1
ATOM 774 O O . ARG A 1 99 ? 2.802 -2.242 -10.416 1.00 92.50 99 ARG A O 1
ATOM 781 N N . ALA A 1 100 ? 3.680 -0.282 -9.777 1.00 90.38 100 ALA A N 1
ATOM 782 C CA . ALA A 1 100 ? 3.991 0.168 -11.133 1.00 90.38 100 ALA A CA 1
ATOM 783 C C . ALA A 1 100 ? 4.942 -0.806 -11.848 1.00 90.38 100 ALA A C 1
ATOM 785 O O . ALA A 1 100 ? 4.721 -1.149 -13.007 1.00 90.38 100 ALA A O 1
ATOM 786 N N . ARG A 1 101 ? 5.949 -1.334 -11.140 1.00 88.56 101 ARG A N 1
ATOM 787 C CA . ARG A 1 101 ? 6.865 -2.354 -11.676 1.00 88.56 101 ARG A CA 1
ATOM 788 C C . ARG A 1 101 ? 6.167 -3.674 -11.979 1.00 88.56 101 ARG A C 1
ATOM 790 O O . ARG A 1 101 ? 6.451 -4.267 -13.015 1.00 88.56 101 ARG A O 1
ATOM 797 N N . VAL A 1 102 ? 5.261 -4.134 -11.109 1.00 89.88 102 VAL A N 1
ATOM 798 C CA . VAL A 1 102 ? 4.441 -5.328 -11.386 1.00 89.88 102 VAL A CA 1
ATOM 799 C C . VAL A 1 102 ? 3.664 -5.145 -12.688 1.00 89.88 102 VAL A C 1
ATOM 801 O O . VAL A 1 102 ? 3.681 -6.042 -13.526 1.00 89.88 102 VAL A O 1
ATOM 804 N N . ARG A 1 103 ? 3.047 -3.974 -12.892 1.00 87.19 103 ARG A N 1
ATOM 805 C CA . ARG A 1 103 ? 2.305 -3.672 -14.121 1.00 87.19 103 ARG A CA 1
ATOM 806 C C . ARG A 1 103 ? 3.202 -3.650 -15.358 1.00 87.19 103 ARG A C 1
ATOM 808 O O . ARG A 1 103 ? 2.907 -4.350 -16.316 1.00 87.19 103 ARG A O 1
ATOM 815 N N . VAL A 1 104 ? 4.311 -2.906 -15.326 1.00 84.56 104 VAL A N 1
ATOM 816 C CA . VAL A 1 104 ? 5.239 -2.815 -16.470 1.00 84.56 104 VAL A CA 1
ATOM 817 C C . VAL A 1 104 ? 5.712 -4.200 -16.906 1.00 84.56 104 VAL A C 1
ATOM 819 O O . VAL A 1 104 ? 5.757 -4.483 -18.095 1.00 84.56 104 VAL A O 1
ATOM 822 N N . LEU A 1 105 ? 6.030 -5.082 -15.960 1.00 79.38 105 LEU A N 1
ATOM 823 C CA . LEU A 1 105 ? 6.497 -6.431 -16.274 1.00 79.38 105 LEU A CA 1
ATOM 824 C C . LEU A 1 105 ? 5.400 -7.356 -16.805 1.00 79.38 105 LEU A C 1
ATOM 826 O O . LEU A 1 105 ? 5.718 -8.283 -17.544 1.00 79.38 105 LEU A O 1
ATOM 830 N N . ALA A 1 106 ? 4.139 -7.119 -16.442 1.00 77.81 106 ALA A N 1
ATOM 831 C CA . ALA A 1 106 ? 3.004 -7.830 -17.025 1.00 77.81 106 ALA A CA 1
ATOM 832 C C . ALA A 1 106 ? 2.730 -7.388 -18.475 1.00 77.81 106 ALA A C 1
ATOM 834 O O . ALA A 1 106 ? 2.280 -8.200 -19.279 1.00 77.81 106 ALA A O 1
ATOM 835 N N . ASP A 1 107 ? 3.040 -6.130 -18.805 1.00 72.94 107 ASP A N 1
ATOM 836 C CA . ASP A 1 107 ? 2.818 -5.535 -20.128 1.00 72.94 107 ASP A CA 1
ATOM 837 C C . ASP A 1 107 ? 3.984 -5.781 -21.115 1.00 72.94 107 ASP A C 1
ATOM 839 O O . ASP A 1 107 ? 3.857 -5.496 -22.309 1.00 72.94 107 ASP A O 1
ATOM 843 N N . LEU A 1 108 ? 5.129 -6.309 -20.658 1.00 64.25 108 LEU A N 1
ATOM 844 C CA . LEU A 1 108 ? 6.249 -6.633 -21.547 1.00 64.25 108 LEU A CA 1
ATOM 845 C C . LEU A 1 108 ? 5.925 -7.874 -22.395 1.00 64.25 108 LEU A C 1
ATOM 847 O O . LEU A 1 108 ? 5.581 -8.922 -21.839 1.00 64.25 108 LEU A O 1
ATOM 851 N N . PRO A 1 109 ? 6.097 -7.818 -23.731 1.00 56.47 109 PRO A N 1
ATOM 852 C CA . PRO A 1 109 ? 6.004 -9.013 -24.552 1.00 56.47 109 PRO A CA 1
ATOM 853 C C . PRO A 1 109 ? 7.062 -10.010 -24.079 1.00 56.47 109 PRO A C 1
ATOM 855 O O . PRO A 1 109 ? 8.237 -9.667 -23.922 1.00 56.47 109 PRO A O 1
ATOM 858 N N . THR A 1 110 ? 6.650 -11.253 -23.846 1.00 56.16 110 THR A N 1
ATOM 859 C CA . THR A 1 110 ? 7.580 -12.355 -23.610 1.00 56.16 110 THR A CA 1
ATOM 860 C C . THR A 1 110 ? 8.384 -12.542 -24.889 1.00 56.16 110 THR A C 1
ATOM 862 O O . THR A 1 110 ? 7.916 -13.147 -25.850 1.00 56.16 110 THR A O 1
ATOM 865 N N . VAL A 1 111 ? 9.586 -11.969 -24.937 1.00 57.81 111 VAL A N 1
ATOM 866 C CA . VAL A 1 111 ? 10.527 -12.250 -26.019 1.00 57.81 111 VAL A CA 1
ATOM 867 C C . VAL A 1 111 ? 10.931 -13.708 -25.841 1.00 57.81 111 VAL A C 1
ATOM 869 O O . VAL A 1 111 ? 11.657 -14.055 -24.909 1.00 57.81 111 VAL A O 1
ATOM 872 N N . GLY A 1 112 ? 10.356 -14.581 -26.667 1.00 50.84 112 GLY A N 1
ATOM 873 C CA . GLY A 1 112 ? 10.704 -15.994 -26.679 1.00 50.84 112 GLY A CA 1
ATOM 874 C C . GLY A 1 112 ? 12.195 -16.175 -26.989 1.00 50.84 112 GLY A C 1
ATOM 875 O O . GLY A 1 112 ? 12.783 -15.334 -27.672 1.00 50.84 112 GLY A O 1
ATOM 876 N N . PRO A 1 113 ? 12.819 -17.271 -26.530 1.00 53.69 113 PRO A N 1
ATOM 877 C CA . PRO A 1 113 ? 14.243 -17.545 -26.749 1.00 53.69 113 PRO A CA 1
ATOM 878 C C . PRO A 1 113 ? 14.638 -17.761 -28.225 1.00 53.69 113 PRO A C 1
ATOM 880 O O . PRO A 1 113 ? 15.790 -18.070 -28.499 1.00 53.69 113 PRO A O 1
ATOM 883 N N . GLU A 1 114 ? 13.719 -17.599 -29.179 1.00 52.44 114 GLU A N 1
ATOM 884 C CA . GLU A 1 114 ? 13.930 -17.862 -30.610 1.00 52.44 114 GLU A CA 1
ATOM 885 C C . GLU A 1 114 ? 14.440 -16.645 -31.410 1.00 52.44 114 GLU A C 1
ATOM 887 O O . GLU A 1 114 ? 14.528 -16.709 -32.632 1.00 52.44 114 GLU A O 1
ATOM 892 N N . ALA A 1 115 ? 14.773 -15.529 -30.753 1.00 50.47 115 ALA A N 1
ATOM 893 C CA . ALA A 1 115 ? 15.195 -14.289 -31.416 1.00 50.47 115 ALA A CA 1
ATOM 894 C C . ALA A 1 115 ? 16.715 -14.005 -31.361 1.00 50.47 115 ALA A C 1
ATOM 896 O O . ALA A 1 115 ? 17.112 -12.838 -31.398 1.00 50.47 115 ALA A O 1
ATOM 897 N N . LEU A 1 116 ? 17.562 -15.040 -31.271 1.00 41.91 116 LEU A N 1
ATOM 898 C CA . LEU A 1 116 ? 19.027 -14.930 -31.379 1.00 41.91 116 LEU A CA 1
ATOM 899 C C . LEU A 1 116 ? 19.591 -15.889 -32.429 1.00 41.91 116 LEU A C 1
ATOM 901 O O . LEU A 1 116 ? 19.257 -17.091 -32.361 1.00 41.91 116 LEU A O 1
#